Protein AF-A0A6J4KPH3-F1 (afdb_monomer)

InterPro domains:
  IPR005149 Transcription regulator PadR, N-terminal [PF03551] (1-40)
  IPR036388 Winged helix-like DNA-binding domain superfamily [G3DSA:1.10.10.10] (1-59)
  IPR036390 Winged helix DNA-binding domain superfamily [SSF46785] (1-58)

Nearest PDB structures (foldseek):
  4esb-assembly1_A-2  TM=8.833E-01  e=1.549E-03  Bacillus cereus ATCC 14579
  3hhh-assembly1_B  TM=9.521E-01  e=3.935E-03  Enterococcus faecalis
  3elk-assembly1_B  TM=7.906E-01  e=2.161E-03  Thermoplasma acidophilum
  5fja-assembly1_O  TM=4.873E-01  e=4.453E-01  Saccharomyces cerevisiae
  5fj9-assembly1_O  TM=4.869E-01  e=6.213E-01  Saccharomyces cerevisiae

Sequence (67 aa):
LYPALQRLEQRGWIKGAWGTSENNRRARFYSLTAVGRKQLVVETGRWNALVESIVRVLGPDPTPESA

Radius of gyration: 20.18 Å; Cα contacts (8 Å, |Δi|>4): 46; chains: 1; bounding box: 50×32×47 Å

Solvent-accessible surface area (backbone atoms only — not comparable to full-atom values): 4037 Å² total; per-residue (Å²): 111,68,72,59,52,51,53,36,39,74,69,52,24,31,46,78,43,82,43,73,40,97,84,76,40,85,40,76,48,72,43,73,31,77,63,20,52,57,49,46,55,53,53,52,51,53,50,51,56,50,51,51,52,48,48,66,71,71,45,77,77,83,72,81,73,94,128

Foldseek 3Di:
DVVVVVVCVVVVQKDWDWDQDPVRDTDIDIDGDPVNVVVVVVVVVVVVVVVVVVCVVPPDDPPDDDD

Structure (mmCIF, N/CA/C/O backbone):
data_AF-A0A6J4KPH3-F1
#
_entry.id   AF-A0A6J4KPH3-F1
#
loop_
_atom_site.group_PDB
_atom_site.id
_atom_site.type_symbol
_atom_site.label_atom_id
_atom_site.label_alt_id
_atom_site.label_comp_id
_atom_site.label_asym_id
_atom_site.label_entity_id
_atom_site.label_seq_id
_atom_site.pdbx_PDB_ins_code
_atom_site.Cartn_x
_atom_site.Cartn_y
_atom_site.Cartn_z
_atom_site.occupancy
_atom_site.B_iso_or_equiv
_atom_site.auth_seq_id
_atom_site.auth_comp_id
_atom_site.auth_asym_id
_atom_site.auth_atom_id
_atom_site.pdbx_PDB_model_num
ATOM 1 N N . LEU A 1 1 ? 11.904 -2.627 5.775 1.00 72.38 1 LEU A N 1
ATOM 2 C CA . LEU A 1 1 ? 11.201 -2.186 4.542 1.00 72.38 1 LEU A CA 1
ATOM 3 C C . LEU A 1 1 ? 11.251 -3.203 3.403 1.00 72.38 1 LEU A C 1
ATOM 5 O O . LEU A 1 1 ? 10.199 -3.530 2.871 1.00 72.38 1 LEU A O 1
ATOM 9 N N . TYR A 1 2 ? 12.425 -3.724 3.036 1.00 80.19 2 TYR A N 1
ATOM 10 C CA . TYR A 1 2 ? 12.572 -4.587 1.854 1.00 80.19 2 TYR A CA 1
ATOM 11 C C . TYR A 1 2 ? 11.655 -5.832 1.830 1.00 80.19 2 TYR A C 1
ATOM 13 O O . TYR A 1 2 ? 10.987 -6.037 0.820 1.00 80.19 2 TYR A O 1
ATOM 21 N N . PRO A 1 3 ? 11.488 -6.595 2.936 1.00 92.12 3 PRO A N 1
ATOM 22 C CA . PRO A 1 3 ? 10.593 -7.759 2.938 1.00 92.12 3 PRO A CA 1
ATOM 23 C C . PRO A 1 3 ? 9.116 -7.394 2.745 1.00 92.12 3 PRO A C 1
ATOM 25 O O . PRO A 1 3 ? 8.348 -8.165 2.181 1.00 92.12 3 PRO A O 1
ATOM 28 N N . ALA A 1 4 ? 8.702 -6.210 3.206 1.00 90.62 4 ALA A N 1
ATOM 29 C CA . ALA A 1 4 ? 7.337 -5.735 3.011 1.00 90.62 4 ALA A CA 1
ATOM 30 C C . ALA A 1 4 ? 7.094 -5.360 1.543 1.00 90.62 4 ALA A C 1
ATOM 32 O O . ALA A 1 4 ? 6.098 -5.789 0.968 1.00 90.62 4 ALA A O 1
ATOM 33 N N . LEU A 1 5 ? 8.032 -4.640 0.919 1.00 90.19 5 LEU A N 1
ATOM 34 C CA . LEU A 1 5 ? 7.965 -4.301 -0.505 1.00 90.19 5 LEU A CA 1
ATOM 35 C C . LEU A 1 5 ? 7.972 -5.556 -1.381 1.00 90.19 5 LEU A C 1
ATOM 37 O O . LEU A 1 5 ? 7.153 -5.666 -2.285 1.00 90.19 5 LEU A O 1
ATOM 41 N N . GLN A 1 6 ? 8.811 -6.541 -1.059 1.00 90.00 6 GLN A N 1
ATOM 42 C CA . GLN A 1 6 ? 8.848 -7.807 -1.787 1.00 90.00 6 GLN A CA 1
ATOM 43 C C . GLN A 1 6 ? 7.508 -8.549 -1.718 1.00 90.00 6 GLN A C 1
ATOM 45 O O . GLN A 1 6 ? 7.034 -9.037 -2.738 1.00 90.00 6 GLN A O 1
ATOM 50 N N . ARG A 1 7 ? 6.844 -8.582 -0.554 1.00 93.69 7 ARG A N 1
ATOM 51 C CA . ARG A 1 7 ? 5.496 -9.166 -0.438 1.00 93.69 7 ARG A CA 1
ATOM 52 C C . ARG A 1 7 ? 4.458 -8.403 -1.258 1.00 93.69 7 ARG A C 1
ATOM 54 O O . ARG A 1 7 ? 3.595 -9.021 -1.871 1.00 93.69 7 ARG A O 1
ATOM 61 N N . LEU A 1 8 ? 4.524 -7.073 -1.272 1.00 93.00 8 LEU A N 1
ATOM 62 C CA . LEU A 1 8 ? 3.616 -6.244 -2.072 1.00 93.00 8 LEU A CA 1
ATOM 63 C C . LEU A 1 8 ? 3.846 -6.439 -3.578 1.00 93.00 8 LEU A C 1
ATOM 65 O O . LEU A 1 8 ? 2.887 -6.438 -4.347 1.00 93.00 8 LEU A O 1
ATOM 69 N N . GLU A 1 9 ? 5.096 -6.635 -3.997 1.00 92.31 9 GLU A N 1
ATOM 70 C CA . GLU A 1 9 ? 5.468 -6.916 -5.386 1.00 92.31 9 GLU A CA 1
ATOM 71 C C . GLU A 1 9 ? 5.034 -8.332 -5.798 1.00 92.31 9 GLU A C 1
ATOM 73 O O . GLU A 1 9 ? 4.414 -8.496 -6.843 1.00 92.31 9 GLU A O 1
ATOM 78 N N . GLN A 1 10 ? 5.232 -9.337 -4.936 1.00 93.00 10 GLN A N 1
ATOM 79 C CA . GLN A 1 10 ? 4.738 -10.710 -5.137 1.00 93.00 10 GLN A CA 1
ATOM 80 C C . GLN A 1 10 ? 3.209 -10.778 -5.250 1.00 93.00 10 GLN A C 1
ATOM 82 O O . GLN A 1 10 ? 2.680 -11.561 -6.032 1.00 93.00 10 GLN A O 1
ATOM 87 N N . ARG A 1 11 ? 2.488 -9.938 -4.499 1.00 93.06 11 ARG A N 1
ATOM 88 C CA . ARG A 1 11 ? 1.025 -9.789 -4.603 1.00 93.06 11 ARG A CA 1
ATOM 89 C C . ARG A 1 11 ? 0.584 -8.989 -5.836 1.00 93.06 11 ARG A C 1
ATOM 91 O O . ARG A 1 11 ? -0.614 -8.825 -6.055 1.00 93.06 11 ARG A O 1
ATOM 98 N N . GLY A 1 12 ? 1.522 -8.440 -6.609 1.00 93.75 12 GLY A N 1
ATOM 99 C CA . GLY A 1 12 ? 1.244 -7.598 -7.772 1.00 93.75 12 GLY A CA 1
ATOM 100 C C . GLY A 1 12 ? 0.650 -6.231 -7.425 1.00 93.75 12 GLY A C 1
ATOM 101 O O . GLY A 1 12 ? 0.075 -5.574 -8.293 1.00 93.75 12 GLY A O 1
ATOM 102 N N . TRP A 1 13 ? 0.746 -5.784 -6.169 1.00 96.12 13 TRP A N 1
ATOM 103 C CA . TRP A 1 13 ? 0.205 -4.493 -5.724 1.00 96.12 13 TRP A CA 1
ATOM 104 C C . TRP A 1 13 ? 1.149 -3.336 -6.062 1.00 96.12 13 TRP A C 1
ATOM 106 O O . TRP A 1 13 ? 0.703 -2.218 -6.321 1.00 96.12 13 TRP A O 1
ATOM 116 N N . ILE A 1 14 ? 2.452 -3.604 -6.125 1.00 95.56 14 ILE A N 1
ATOM 117 C CA . ILE A 1 14 ? 3.456 -2.643 -6.585 1.00 95.56 14 ILE A CA 1
ATOM 118 C C . ILE A 1 14 ? 4.286 -3.232 -7.720 1.00 95.56 14 ILE A C 1
ATOM 120 O O . ILE A 1 14 ? 4.431 -4.447 -7.827 1.00 95.56 14 ILE A O 1
ATOM 124 N N . LYS A 1 15 ? 4.856 -2.357 -8.546 1.00 93.25 15 LYS A N 1
ATOM 125 C CA . LYS A 1 15 ? 5.874 -2.698 -9.543 1.00 93.25 15 LYS A CA 1
ATOM 126 C C . LYS A 1 15 ? 7.151 -1.915 -9.257 1.00 93.25 15 LYS A C 1
ATOM 128 O O . LYS A 1 15 ? 7.079 -0.703 -9.032 1.00 93.25 15 LYS A O 1
ATOM 133 N N . GLY A 1 16 ? 8.294 -2.596 -9.252 1.00 91.88 16 GLY A N 1
ATOM 134 C CA . GLY A 1 16 ? 9.612 -1.978 -9.151 1.00 91.88 16 GLY A CA 1
ATOM 135 C C . GLY A 1 16 ? 10.235 -1.732 -10.5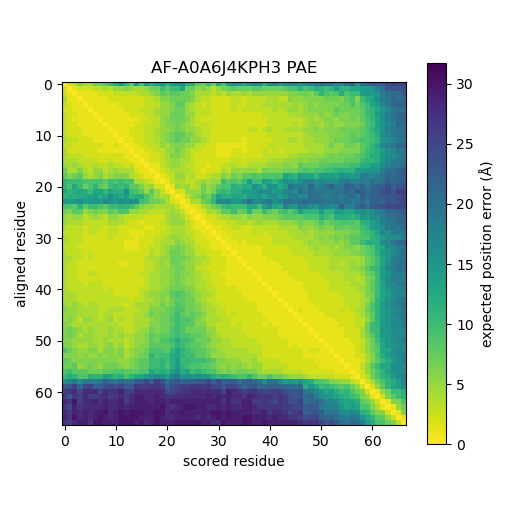27 1.00 91.88 16 GLY A C 1
ATOM 136 O O . GLY A 1 16 ? 10.293 -2.641 -11.348 1.00 91.88 16 GLY A O 1
ATOM 137 N N . ALA A 1 17 ? 10.748 -0.529 -10.764 1.00 89.06 17 ALA A N 1
ATOM 138 C CA . ALA A 1 17 ? 11.549 -0.183 -11.933 1.00 89.06 17 ALA A CA 1
ATOM 139 C C . ALA A 1 17 ? 12.904 0.375 -11.488 1.00 89.06 17 ALA A C 1
ATOM 141 O O . ALA A 1 17 ? 12.988 1.155 -10.538 1.00 89.06 17 ALA A O 1
A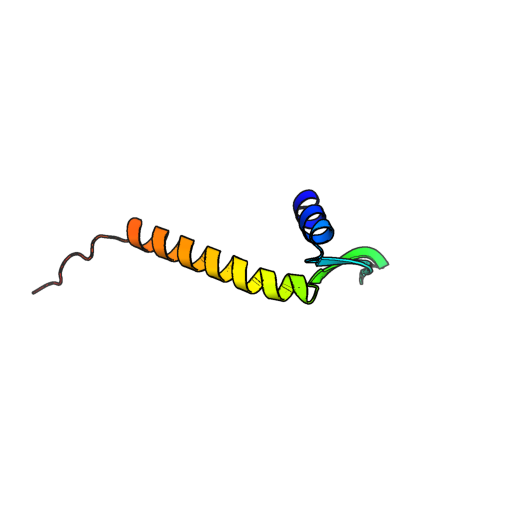TOM 142 N N . TRP A 1 18 ? 13.977 -0.028 -12.164 1.00 89.44 18 TRP A N 1
ATOM 143 C CA . TRP A 1 18 ? 15.281 0.597 -11.971 1.00 89.44 18 TRP A CA 1
ATOM 144 C C . TRP A 1 18 ? 15.311 1.933 -12.705 1.00 89.44 18 TRP A C 1
ATOM 146 O O . TRP A 1 18 ? 14.942 2.001 -13.873 1.00 89.44 18 TRP A O 1
ATOM 156 N N . GLY A 1 19 ? 15.765 2.977 -12.025 1.00 88.06 19 GLY A N 1
ATOM 157 C CA . GLY A 1 19 ? 15.963 4.295 -12.611 1.00 88.06 19 GLY A CA 1
ATOM 158 C C . GLY A 1 19 ? 17.229 4.947 -12.074 1.00 88.06 19 GLY A C 1
ATOM 159 O O . GLY A 1 19 ? 17.778 4.543 -11.043 1.00 88.06 19 GLY A O 1
ATOM 160 N N . THR A 1 20 ? 17.699 5.961 -12.782 1.00 84.38 20 THR A N 1
ATOM 161 C CA . THR A 1 20 ? 18.728 6.877 -12.299 1.00 84.38 20 THR A CA 1
ATOM 162 C C . THR A 1 20 ? 18.069 7.922 -11.407 1.00 84.38 20 THR A C 1
ATOM 164 O O . THR A 1 20 ? 17.160 8.634 -11.819 1.00 84.38 20 THR A O 1
ATOM 167 N N . SER A 1 21 ? 18.498 7.974 -10.149 1.00 81.62 21 SER A N 1
ATOM 168 C CA . SER A 1 21 ? 18.196 9.074 -9.235 1.00 81.62 21 SER A CA 1
ATOM 169 C C . SER A 1 21 ? 18.89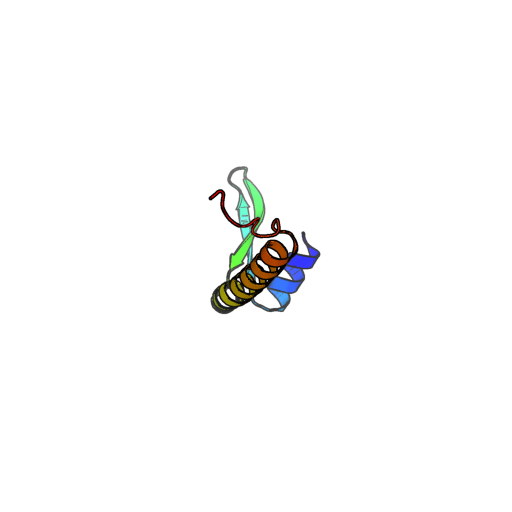2 10.350 -9.721 1.00 81.62 21 SER A C 1
ATOM 171 O O . SER A 1 21 ? 19.911 10.258 -10.406 1.00 81.62 21 SER A O 1
ATOM 173 N N . GLU A 1 22 ? 18.390 11.526 -9.334 1.00 77.19 22 GLU A N 1
ATOM 174 C CA . GLU A 1 22 ? 18.948 12.839 -9.707 1.00 77.19 22 GLU A CA 1
ATOM 175 C C . GLU A 1 22 ? 20.454 12.964 -9.436 1.00 77.19 22 GLU A C 1
ATOM 177 O O . GLU A 1 22 ? 21.163 13.638 -10.171 1.00 77.19 22 GLU A O 1
ATOM 182 N N . ASN A 1 23 ? 20.974 12.244 -8.438 1.00 81.31 23 ASN A N 1
ATOM 183 C CA . ASN A 1 23 ? 22.401 12.227 -8.113 1.00 81.31 23 ASN A CA 1
ATOM 184 C C . ASN A 1 23 ? 23.190 11.121 -8.853 1.00 81.31 23 ASN A C 1
ATOM 186 O O . ASN A 1 23 ? 24.145 10.557 -8.321 1.00 81.31 23 ASN A O 1
ATOM 190 N N . ASN A 1 24 ? 22.721 10.724 -10.040 1.00 78.69 24 ASN A N 1
ATOM 191 C CA . ASN A 1 24 ? 23.282 9.674 -10.899 1.00 78.69 24 ASN A CA 1
ATOM 192 C C . ASN A 1 24 ? 23.459 8.293 -10.221 1.00 78.69 24 ASN A C 1
ATOM 194 O O . ASN A 1 24 ? 24.256 7.459 -10.653 1.00 78.69 24 ASN A O 1
ATOM 198 N N . ARG A 1 25 ? 22.708 8.021 -9.143 1.00 85.62 25 ARG A N 1
ATO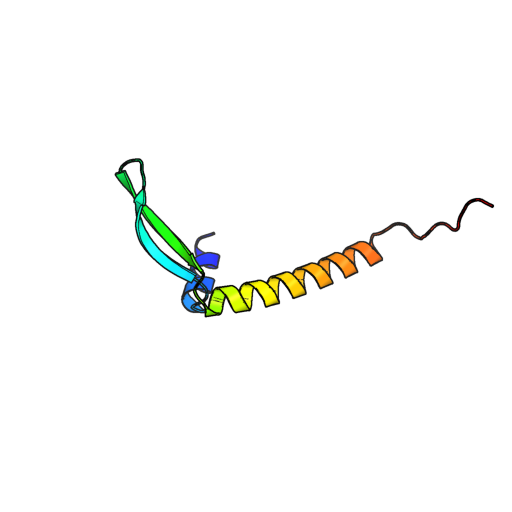M 199 C CA . ARG A 1 25 ? 22.717 6.734 -8.424 1.00 85.62 25 ARG A CA 1
ATOM 200 C C . ARG A 1 25 ? 21.606 5.829 -8.943 1.00 85.62 25 ARG A C 1
ATOM 202 O O . ARG A 1 25 ? 20.474 6.274 -9.111 1.00 85.62 25 ARG A O 1
ATOM 209 N N . ARG A 1 26 ? 21.890 4.539 -9.143 1.00 83.25 26 ARG A N 1
ATOM 210 C CA . ARG A 1 26 ? 20.851 3.549 -9.471 1.00 83.25 26 ARG A CA 1
ATOM 211 C C . ARG A 1 26 ? 19.955 3.327 -8.255 1.00 83.25 26 ARG A C 1
ATOM 213 O O . ARG A 1 26 ? 20.423 2.853 -7.223 1.00 83.25 26 ARG A O 1
ATOM 220 N N . ALA A 1 27 ? 18.672 3.632 -8.397 1.00 89.19 27 ALA A N 1
ATOM 221 C CA . ALA A 1 27 ? 17.657 3.385 -7.383 1.00 89.19 27 ALA A CA 1
ATOM 222 C C . ALA A 1 27 ? 16.523 2.535 -7.964 1.00 89.19 27 ALA A C 1
ATOM 224 O O . ALA A 1 27 ? 16.247 2.565 -9.166 1.00 89.19 27 ALA A O 1
ATOM 225 N N . ARG A 1 28 ? 15.868 1.753 -7.102 1.00 87.94 28 ARG A N 1
ATOM 226 C CA . ARG A 1 28 ? 14.670 0.995 -7.466 1.00 87.94 28 ARG A CA 1
ATOM 227 C C . ARG A 1 28 ? 13.445 1.790 -7.032 1.00 87.94 28 ARG A C 1
ATOM 229 O O . ARG A 1 28 ? 13.196 1.944 -5.840 1.00 87.94 28 ARG A O 1
ATOM 236 N N . PHE A 1 29 ? 12.708 2.302 -8.008 1.00 89.56 29 PHE A N 1
ATOM 237 C CA . PHE A 1 29 ? 11.481 3.061 -7.813 1.00 89.56 29 PHE A CA 1
ATOM 238 C C . PHE A 1 29 ? 10.290 2.114 -7.819 1.00 89.56 29 PHE A C 1
ATOM 240 O O . PHE A 1 29 ? 10.143 1.303 -8.732 1.00 89.56 29 PHE A O 1
ATOM 247 N N . TYR A 1 30 ? 9.429 2.220 -6.812 1.00 91.81 30 TYR A N 1
ATOM 248 C CA . TYR A 1 30 ? 8.217 1.415 -6.717 1.00 91.81 30 TYR A CA 1
ATOM 249 C C . TYR A 1 30 ? 6.996 2.277 -7.006 1.00 91.81 30 TYR A C 1
ATOM 251 O O . TYR A 1 30 ? 6.891 3.403 -6.530 1.00 91.81 30 TYR A O 1
ATOM 259 N N . SER A 1 31 ? 6.057 1.739 -7.775 1.00 93.56 31 SER A N 1
ATOM 260 C CA . SER A 1 31 ? 4.788 2.402 -8.074 1.00 93.56 31 SER A CA 1
ATOM 261 C C . SER A 1 31 ? 3.622 1.446 -7.868 1.00 93.56 31 SER A C 1
ATOM 263 O O . SER A 1 31 ? 3.756 0.239 -8.076 1.00 93.56 31 SER A O 1
ATOM 265 N N . LEU A 1 32 ? 2.473 1.980 -7.451 1.00 95.25 32 LEU A N 1
ATOM 266 C CA . LEU A 1 32 ? 1.253 1.190 -7.296 1.00 95.25 32 LEU A CA 1
ATOM 267 C C . LEU A 1 32 ? 0.717 0.752 -8.660 1.00 95.25 32 LEU A C 1
ATOM 269 O O . LEU A 1 32 ? 0.573 1.562 -9.584 1.00 95.25 32 LEU A O 1
ATOM 273 N N . THR A 1 33 ? 0.359 -0.524 -8.761 1.00 95.56 33 THR A N 1
ATOM 274 C CA . THR A 1 33 ? -0.390 -1.060 -9.902 1.00 95.56 33 THR A CA 1
ATOM 275 C C . THR A 1 33 ? -1.874 -0.695 -9.782 1.00 95.56 33 THR A C 1
ATOM 277 O O . THR A 1 33 ? -2.331 -0.217 -8.742 1.00 95.56 33 THR A O 1
ATOM 280 N N . ALA A 1 34 ? -2.666 -0.935 -10.830 1.00 95.56 34 ALA A N 1
ATOM 281 C CA . ALA A 1 34 ? -4.118 -0.748 -10.757 1.00 95.56 34 ALA A CA 1
ATOM 282 C C . ALA A 1 34 ? -4.760 -1.625 -9.662 1.00 95.56 34 ALA A C 1
ATOM 284 O O . ALA A 1 34 ? -5.632 -1.164 -8.926 1.00 95.56 34 ALA A O 1
ATOM 285 N N . VAL A 1 35 ? -4.284 -2.867 -9.513 1.00 94.62 35 VAL A N 1
ATOM 286 C CA . VAL A 1 35 ? -4.718 -3.790 -8.451 1.00 94.62 35 VAL A CA 1
ATOM 287 C C . VAL A 1 35 ? -4.297 -3.269 -7.078 1.00 94.62 35 VAL A C 1
ATOM 289 O O . VAL A 1 35 ? -5.110 -3.244 -6.157 1.00 94.62 35 VAL A O 1
ATOM 292 N N . GLY A 1 36 ? -3.062 -2.776 -6.956 1.00 95.31 36 GLY A N 1
ATOM 293 C CA . GLY A 1 36 ? -2.557 -2.197 -5.714 1.00 95.31 36 GLY A CA 1
ATOM 294 C C . GLY A 1 36 ? -3.328 -0.968 -5.256 1.00 95.31 36 GLY A C 1
ATOM 295 O O . GLY A 1 36 ? -3.583 -0.832 -4.068 1.00 95.31 36 GLY A O 1
ATOM 296 N N . ARG A 1 37 ? -3.769 -0.102 -6.178 1.00 95.56 37 ARG A N 1
ATOM 297 C CA . ARG A 1 37 ? -4.621 1.052 -5.836 1.00 95.56 37 ARG A CA 1
ATOM 298 C C . ARG A 1 37 ? -5.971 0.620 -5.269 1.00 95.56 37 ARG A C 1
ATOM 300 O O . ARG A 1 37 ? -6.407 1.183 -4.274 1.00 95.56 37 ARG A O 1
ATOM 307 N N . LYS A 1 38 ? -6.612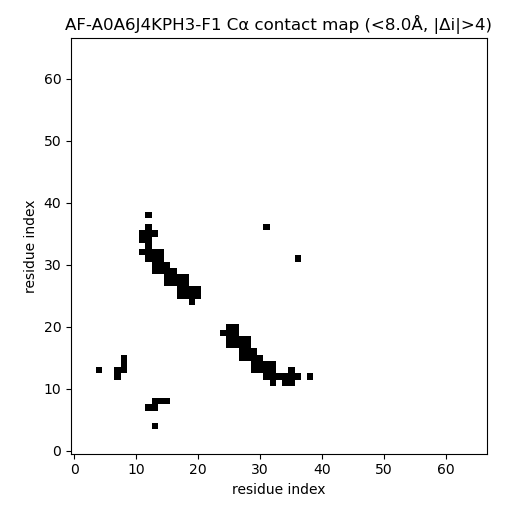 -0.392 -5.866 1.00 95.69 38 LYS A N 1
ATOM 308 C CA . LYS A 1 38 ? -7.875 -0.941 -5.344 1.00 95.69 38 LYS A CA 1
ATOM 309 C C . LYS A 1 38 ? -7.688 -1.535 -3.947 1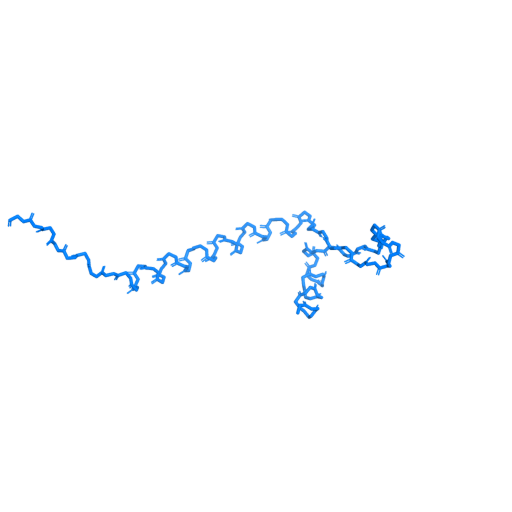.00 95.69 38 LYS A C 1
ATOM 311 O O . LYS A 1 38 ? -8.487 -1.265 -3.060 1.00 95.69 38 LYS A O 1
ATOM 316 N N . GLN A 1 39 ? -6.615 -2.299 -3.747 1.00 94.69 39 GLN A N 1
ATOM 317 C CA . GLN A 1 39 ? -6.310 -2.888 -2.442 1.00 94.69 39 GLN A CA 1
ATOM 318 C C . GLN A 1 39 ? -5.938 -1.849 -1.387 1.00 94.69 39 GLN A C 1
ATOM 320 O O . GLN A 1 39 ? -6.349 -1.982 -0.241 1.00 94.69 39 GLN A O 1
ATOM 325 N N . LEU A 1 40 ? -5.242 -0.777 -1.770 1.00 95.00 40 LEU A N 1
ATOM 326 C CA . LEU A 1 40 ? -4.934 0.321 -0.860 1.00 95.00 40 LEU A CA 1
ATOM 327 C C . LEU A 1 40 ? -6.211 0.919 -0.259 1.00 95.00 40 LEU A C 1
ATOM 329 O O . LEU A 1 40 ? -6.275 1.096 0.949 1.00 95.00 40 LEU A O 1
ATOM 333 N N . VAL A 1 41 ? -7.245 1.158 -1.072 1.00 96.25 41 VAL A N 1
ATOM 334 C CA . VAL A 1 41 ? -8.534 1.683 -0.583 1.00 96.25 41 VAL A CA 1
ATOM 335 C C . VAL A 1 41 ? -9.168 0.745 0.449 1.00 96.25 41 VAL A C 1
ATOM 337 O O . VAL A 1 41 ? -9.630 1.203 1.492 1.00 96.25 41 VAL A O 1
ATOM 340 N N . VAL A 1 42 ? -9.158 -0.565 0.187 1.00 95.50 42 VAL A N 1
ATOM 341 C CA . VAL A 1 42 ? -9.720 -1.574 1.100 1.00 95.50 42 VAL A CA 1
ATOM 342 C C . VAL A 1 42 ? -8.964 -1.599 2.428 1.00 95.50 42 VAL A C 1
ATOM 344 O O . VAL A 1 42 ? -9.579 -1.537 3.492 1.00 95.50 42 VAL A O 1
ATOM 347 N N . GLU A 1 43 ? -7.636 -1.669 2.377 1.00 93.94 43 GLU A N 1
ATOM 348 C CA . GLU A 1 43 ? -6.799 -1.757 3.574 1.00 93.94 43 GLU A CA 1
ATOM 349 C C . GLU A 1 43 ? -6.834 -0.458 4.390 1.00 93.94 43 GLU A C 1
ATOM 351 O O . GLU A 1 43 ? -6.920 -0.513 5.615 1.00 93.94 43 GLU A O 1
ATOM 356 N N . THR A 1 44 ? -6.869 0.711 3.740 1.00 94.81 44 THR A N 1
ATOM 357 C CA . THR A 1 44 ? -7.066 1.995 4.430 1.00 94.81 44 THR A CA 1
ATOM 358 C C . THR A 1 44 ? -8.439 2.067 5.099 1.00 94.81 44 THR A C 1
ATOM 360 O O . THR A 1 44 ? -8.529 2.513 6.239 1.00 94.81 44 THR A O 1
ATOM 363 N N . GLY A 1 45 ? -9.501 1.585 4.447 1.00 95.81 45 GLY A N 1
ATOM 364 C CA . GLY A 1 45 ? -10.834 1.530 5.055 1.00 95.81 45 GLY A CA 1
ATOM 365 C C . GLY A 1 45 ? -10.871 0.646 6.306 1.00 95.81 45 GLY A C 1
ATOM 366 O O . GLY A 1 45 ? -11.378 1.061 7.346 1.00 95.81 45 GLY A O 1
ATOM 367 N N . ARG A 1 46 ? -10.266 -0.545 6.233 1.00 95.06 46 ARG A N 1
ATOM 368 C CA . ARG A 1 46 ? -10.131 -1.458 7.383 1.00 95.06 46 ARG A CA 1
ATOM 369 C C . ARG A 1 46 ? -9.337 -0.833 8.523 1.00 95.06 46 ARG A C 1
ATOM 371 O O . ARG A 1 46 ? -9.740 -0.942 9.677 1.00 95.06 46 ARG A O 1
ATOM 378 N N . TRP A 1 47 ? -8.226 -0.178 8.195 1.00 95.81 47 TRP A N 1
ATOM 379 C CA . TRP A 1 47 ? -7.403 0.524 9.172 1.00 95.81 47 TRP A CA 1
ATOM 380 C C . TRP A 1 47 ? -8.190 1.624 9.887 1.00 95.81 47 TRP A C 1
ATOM 382 O O . TRP A 1 47 ? -8.177 1.679 11.113 1.00 95.81 47 TRP A O 1
ATOM 392 N N . ASN A 1 48 ? -8.928 2.449 9.142 1.00 95.69 48 ASN A N 1
ATOM 393 C CA . ASN A 1 48 ? -9.725 3.526 9.723 1.00 95.69 48 ASN A CA 1
ATOM 394 C C . ASN A 1 48 ? -10.798 2.990 10.678 1.00 95.69 48 ASN A C 1
ATOM 396 O O . ASN A 1 48 ? -10.912 3.497 11.788 1.00 95.69 48 ASN A O 1
ATOM 400 N N . ALA A 1 49 ? -11.516 1.930 10.296 1.00 94.56 49 ALA A N 1
ATOM 401 C CA . ALA A 1 49 ? -12.527 1.313 11.158 1.00 94.56 49 ALA A CA 1
ATOM 402 C C . ALA A 1 49 ? -11.922 0.725 12.449 1.00 94.56 49 ALA A C 1
ATOM 404 O O . ALA A 1 49 ? -12.510 0.821 13.530 1.00 94.56 49 ALA A O 1
ATOM 405 N N . LEU A 1 50 ? -10.725 0.134 12.354 1.00 94.88 50 LEU A N 1
ATOM 406 C CA . LEU A 1 50 ? -9.994 -0.367 13.517 1.00 94.88 50 LEU A CA 1
ATOM 407 C C . LEU A 1 50 ? -9.602 0.778 14.457 1.00 94.88 50 LEU A C 1
ATOM 409 O O . LEU A 1 50 ? -9.834 0.691 15.661 1.00 94.88 50 LEU A O 1
ATOM 413 N N . VAL A 1 51 ? -9.023 1.849 13.911 1.00 94.81 51 VAL A N 1
ATOM 414 C CA . VAL A 1 51 ? -8.613 3.022 14.691 1.00 94.81 51 VAL A CA 1
ATOM 415 C C . VAL A 1 51 ? -9.821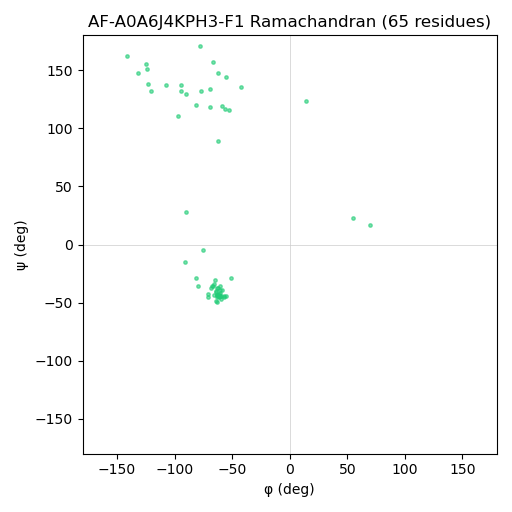 3.682 15.348 1.00 94.81 51 VAL A C 1
ATOM 417 O O . VAL A 1 51 ? -9.755 3.989 16.531 1.00 94.81 51 VAL A O 1
ATOM 420 N N . GLU A 1 52 ? -10.933 3.838 14.631 1.00 93.62 52 GLU A N 1
ATOM 421 C CA . GLU A 1 52 ? -12.183 4.372 15.182 1.00 93.62 52 GLU A CA 1
ATOM 422 C C . GLU A 1 52 ? -12.673 3.543 16.377 1.00 93.62 52 GLU A C 1
ATOM 424 O O . GLU A 1 52 ? -13.016 4.092 17.423 1.00 93.62 52 GLU A O 1
ATOM 429 N N . SER A 1 53 ? -12.628 2.215 16.259 1.00 92.44 53 SER A N 1
ATOM 430 C CA . SER A 1 53 ? -13.017 1.307 17.344 1.00 92.44 53 SER A CA 1
ATOM 431 C C . SER A 1 53 ? -12.105 1.455 18.564 1.00 92.44 53 SER A C 1
ATOM 433 O O . SER A 1 53 ? -12.587 1.520 19.692 1.00 92.44 53 SER A O 1
ATOM 435 N N . ILE A 1 54 ? -10.790 1.555 18.348 1.00 92.75 54 ILE A N 1
ATOM 436 C CA . ILE A 1 54 ? -9.812 1.777 19.420 1.00 92.75 54 ILE A CA 1
ATOM 437 C C . ILE A 1 54 ? -10.049 3.133 20.090 1.00 92.75 54 ILE A C 1
ATOM 439 O O . ILE A 1 54 ? -10.083 3.203 21.313 1.00 92.75 54 ILE A O 1
ATOM 443 N N . VAL A 1 55 ? -10.261 4.198 19.313 1.00 91.81 55 VAL A N 1
ATOM 444 C CA . VAL A 1 55 ? -10.556 5.540 19.836 1.00 91.81 55 VAL A CA 1
ATOM 445 C C . VAL A 1 55 ? -11.843 5.535 20.654 1.00 91.81 55 VAL A C 1
ATOM 447 O O . VAL A 1 55 ? -11.886 6.162 21.703 1.00 91.81 55 VAL A O 1
ATOM 450 N N . ARG A 1 56 ? -12.87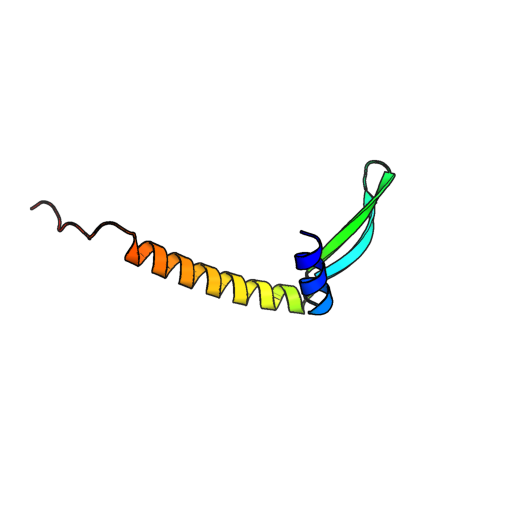1 4.793 20.237 1.00 89.00 56 ARG A N 1
ATOM 451 C CA . ARG A 1 56 ? -14.120 4.670 20.997 1.00 89.00 56 ARG A CA 1
ATOM 452 C C . ARG A 1 56 ? -13.942 3.951 22.336 1.00 89.00 56 ARG A C 1
ATOM 454 O O . ARG A 1 56 ? -14.640 4.282 23.283 1.00 89.00 56 ARG A O 1
ATOM 461 N N . VAL A 1 57 ? -13.038 2.973 22.407 1.00 90.69 57 VAL A N 1
ATOM 462 C CA . VAL A 1 57 ? -12.738 2.234 23.648 1.00 90.69 57 VAL A CA 1
ATOM 463 C C . VAL A 1 57 ? -11.804 3.023 24.570 1.00 90.69 57 VAL A C 1
ATOM 465 O O . VAL A 1 57 ? -11.932 2.932 25.784 1.00 90.69 57 VAL A O 1
ATOM 468 N N . L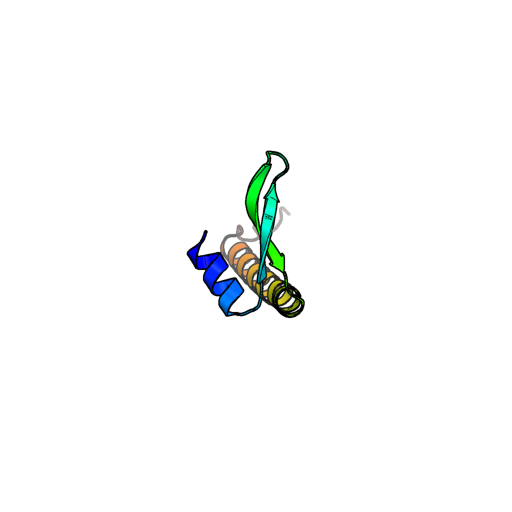EU A 1 58 ? -10.850 3.766 24.003 1.00 89.62 58 LEU A N 1
ATOM 469 C CA . LEU A 1 58 ? -9.846 4.528 24.755 1.00 89.62 58 LEU A CA 1
ATOM 470 C C . LEU A 1 58 ? -10.264 5.972 25.060 1.00 89.62 58 LEU A C 1
ATOM 472 O O . LEU A 1 58 ? -9.610 6.631 25.867 1.00 89.62 58 LEU A O 1
ATOM 476 N N . GLY A 1 59 ? -11.290 6.489 24.384 1.00 77.00 59 GLY A N 1
ATOM 477 C CA . GLY A 1 59 ? -11.831 7.817 24.635 1.00 77.00 59 GLY A CA 1
ATOM 478 C C . GLY A 1 59 ? -12.381 7.916 26.059 1.00 77.00 59 GLY A C 1
ATOM 479 O O . GLY A 1 59 ? -12.852 6.910 26.591 1.00 77.00 59 GLY A O 1
ATOM 480 N N . PRO A 1 60 ? -12.308 9.100 26.695 1.00 64.88 60 PRO A N 1
ATOM 481 C CA . PRO A 1 60 ? -12.923 9.293 28.000 1.00 64.88 60 PRO A CA 1
ATOM 482 C C . PRO A 1 60 ? -14.407 8.925 27.913 1.00 64.88 60 PRO A C 1
ATOM 484 O O . PRO A 1 60 ? -15.042 9.188 26.885 1.00 64.88 60 PRO A O 1
ATOM 487 N N . ASP A 1 61 ? -14.950 8.340 28.988 1.00 60.19 61 ASP A N 1
ATOM 488 C CA . ASP A 1 61 ? -16.399 8.284 29.184 1.00 60.19 61 ASP A CA 1
ATOM 489 C C . ASP A 1 61 ? -16.972 9.657 28.803 1.00 60.19 61 ASP A C 1
ATOM 491 O O . ASP A 1 61 ? -16.374 10.675 29.179 1.00 60.19 61 ASP A O 1
ATOM 495 N N . PRO A 1 62 ? -18.080 9.736 28.044 1.00 60.69 62 PRO A N 1
ATOM 496 C CA . PRO A 1 62 ? -18.810 10.982 27.932 1.00 60.69 62 PRO A CA 1
ATOM 497 C C . PRO A 1 62 ? -19.295 11.314 29.342 1.00 60.69 62 PRO A C 1
ATOM 499 O O . PRO A 1 62 ? -20.363 10.875 29.760 1.00 60.69 62 PRO A O 1
ATOM 502 N N . THR A 1 63 ? -18.474 12.036 30.104 1.00 58.47 63 THR A N 1
ATOM 503 C CA . THR A 1 63 ? -18.879 12.661 31.351 1.00 58.47 63 THR A CA 1
ATOM 504 C C . THR A 1 63 ? -20.117 13.467 30.985 1.00 58.47 63 THR A C 1
ATOM 506 O O . THR A 1 63 ? -20.007 14.346 30.121 1.00 58.47 63 THR A O 1
ATOM 509 N N . PRO A 1 64 ? -21.300 13.142 31.531 1.00 58.22 64 PRO A N 1
ATOM 510 C CA . PRO A 1 64 ? -22.487 13.912 31.233 1.00 58.22 64 PRO A CA 1
ATOM 511 C C . PRO A 1 64 ? -22.216 15.353 31.664 1.00 58.22 64 PRO A C 1
ATOM 513 O O . PRO A 1 64 ? -21.843 15.609 32.807 1.00 58.22 64 PRO A O 1
ATOM 516 N N . GLU A 1 65 ? -22.278 16.234 30.672 1.00 58.25 65 GLU A N 1
ATOM 517 C CA . GLU A 1 65 ? -22.764 17.608 30.704 1.00 58.25 65 GLU A CA 1
ATOM 518 C C . GLU A 1 65 ? -22.953 18.243 32.091 1.00 58.25 65 GLU A C 1
ATOM 520 O O . GLU A 1 65 ? -23.723 17.786 32.931 1.00 58.25 65 GLU A O 1
ATOM 525 N N . SER A 1 66 ? -22.279 19.378 32.280 1.00 55.44 66 SER A N 1
ATOM 526 C CA . SER A 1 66 ? -22.650 20.378 33.273 1.00 55.44 66 SER A CA 1
ATOM 527 C C . SER A 1 66 ? -24.099 20.827 33.050 1.00 55.44 66 SER A C 1
ATOM 529 O O . SER A 1 66 ? -24.378 21.443 32.023 1.00 55.44 66 SER A O 1
ATOM 531 N N . ALA A 1 67 ? -24.982 20.577 34.017 1.00 39.97 67 ALA A N 1
ATOM 532 C CA . ALA A 1 67 ? -26.232 21.311 34.224 1.00 39.97 67 ALA A CA 1
ATOM 533 C C . ALA A 1 67 ? -26.666 21.200 35.691 1.00 39.97 67 ALA A C 1
ATOM 535 O O . ALA A 1 67 ? -26.749 20.057 36.195 1.00 39.97 67 ALA A O 1
#

Mean predicted aligned error: 8.44 Å

Secondary structure (DSSP, 8-state):
-HHHHHHHHHTTSEEEEEEE-TTS-EEEEEEE-HHHHHHHHHHHHHHHHHHHHHHHHHS--------

pLDDT: mean 86.85, std 12.39, range [39.97, 96.25]

Organism: NCBI:txid246130